Protein AF-D7LQN9-F1 (afdb_monomer_lite)

pLDDT: mean 73.49, std 15.69, range [38.41, 93.31]

Secondary structure (DSSP, 8-state):
--EEEEE-TTTHHHHHHHHHS---TT-EEEEE-TT-HHHHHHHHHHHHHHHS---SSS--EEEEE-SSGGG-HHHHHHHHHHHHHH--EEEEE-TTSS--TTSTTHHHHHHHT-EE-S----S--S-GGGGSTTSSS--

Structure (mmCIF, N/CA/C/O backbone):
data_AF-D7LQN9-F1
#
_entry.id   AF-D7LQN9-F1
#
loop_
_atom_site.group_PDB
_atom_site.id
_atom_site.type_symbol
_atom_site.label_atom_id
_atom_site.label_alt_id
_atom_site.label_comp_id
_atom_site.label_asym_id
_atom_site.label_entity_id
_atom_site.label_seq_id
_atom_site.pdbx_PDB_ins_code
_atom_site.Cartn_x
_atom_site.Cartn_y
_atom_site.Cartn_z
_atom_site.occupancy
_atom_site.B_iso_or_equiv
_atom_site.auth_seq_id
_atom_site.auth_comp_id
_atom_site.auth_asym_id
_atom_site.auth_atom_id
_atom_site.pdbx_PDB_model_num
ATOM 1 N N . MET A 1 1 ? 4.520 -14.312 0.412 1.00 74.88 1 MET A N 1
ATOM 2 C CA . MET A 1 1 ? 3.330 -13.447 0.507 1.00 74.88 1 MET A CA 1
ATOM 3 C C . MET A 1 1 ? 3.136 -13.020 1.950 1.00 74.88 1 MET A C 1
ATOM 5 O O . MET A 1 1 ? 3.093 -13.882 2.821 1.00 74.88 1 MET A O 1
ATOM 9 N N . SER A 1 2 ? 3.070 -11.717 2.187 1.00 83.31 2 SER A N 1
ATOM 10 C CA . SER A 1 2 ? 2.739 -11.112 3.478 1.00 83.31 2 SER A CA 1
ATOM 11 C C . SER A 1 2 ? 1.622 -10.108 3.221 1.00 83.31 2 SER A C 1
ATOM 13 O O . SER A 1 2 ? 1.626 -9.478 2.166 1.00 83.31 2 SER A O 1
ATOM 15 N N . ILE A 1 3 ? 0.665 -9.993 4.139 1.00 87.81 3 ILE A N 1
ATOM 16 C CA . ILE A 1 3 ? -0.442 -9.042 4.012 1.00 87.81 3 ILE A CA 1
ATOM 17 C C . ILE A 1 3 ? -0.402 -8.123 5.226 1.00 87.81 3 ILE A C 1
ATOM 19 O O . ILE A 1 3 ? -0.423 -8.603 6.361 1.00 87.81 3 ILE A O 1
ATOM 23 N N . TRP A 1 4 ? -0.349 -6.818 4.985 1.00 89.94 4 TRP A N 1
ATOM 24 C CA . TRP A 1 4 ? -0.356 -5.798 6.029 1.00 89.94 4 TRP A CA 1
ATOM 25 C C . TRP A 1 4 ? -1.659 -5.010 5.966 1.00 89.94 4 TRP A C 1
ATOM 27 O O . TRP A 1 4 ? -2.058 -4.549 4.900 1.00 89.94 4 TRP A O 1
ATOM 37 N N . ALA A 1 5 ? -2.319 -4.871 7.110 1.00 88.56 5 ALA A N 1
ATOM 38 C CA . ALA A 1 5 ? -3.517 -4.062 7.269 1.00 88.56 5 ALA A CA 1
ATOM 39 C C . ALA A 1 5 ? -3.244 -2.974 8.309 1.00 88.56 5 ALA A C 1
ATOM 41 O O . ALA A 1 5 ? -2.898 -3.281 9.449 1.00 88.56 5 ALA A O 1
ATOM 42 N N . TYR A 1 6 ? -3.390 -1.713 7.912 1.00 87.56 6 TYR A N 1
ATOM 43 C CA . TYR A 1 6 ? -3.121 -0.556 8.763 1.00 87.56 6 TYR A CA 1
ATOM 44 C C . TYR A 1 6 ? -4.414 -0.092 9.423 1.00 87.56 6 TYR A C 1
ATOM 46 O O . TYR A 1 6 ? -5.359 0.276 8.729 1.00 87.56 6 TYR A O 1
ATOM 54 N N . VAL A 1 7 ? -4.460 -0.128 10.754 1.00 81.19 7 VAL A N 1
ATOM 55 C CA . VAL A 1 7 ? -5.662 0.197 11.540 1.00 81.19 7 VAL A CA 1
ATOM 56 C C . VAL A 1 7 ? -5.444 1.446 12.387 1.00 81.19 7 VAL A C 1
ATOM 58 O O . VAL A 1 7 ? -4.365 1.622 12.950 1.00 81.19 7 VAL A O 1
ATOM 61 N N . ASP A 1 8 ? -6.450 2.315 12.492 1.00 75.50 8 ASP A N 1
ATOM 62 C CA . ASP A 1 8 ? -6.384 3.470 13.394 1.00 75.50 8 ASP A CA 1
ATOM 63 C C . ASP A 1 8 ? -6.422 2.989 14.852 1.00 75.50 8 ASP A C 1
ATOM 65 O O . ASP A 1 8 ? -7.368 2.328 15.279 1.00 75.50 8 ASP A O 1
ATOM 69 N N . GLU A 1 9 ? -5.396 3.337 15.630 1.00 67.62 9 GLU A N 1
ATOM 70 C CA . GLU A 1 9 ? -5.290 2.987 17.049 1.00 67.62 9 GLU A CA 1
ATOM 71 C C . GLU A 1 9 ? -6.436 3.553 17.906 1.00 67.62 9 GLU A C 1
ATOM 73 O O . GLU A 1 9 ? -6.705 3.041 18.993 1.00 67.62 9 GLU A O 1
ATOM 78 N N . LYS A 1 10 ? -7.150 4.577 17.429 1.00 67.19 10 LYS A N 1
ATOM 79 C CA . LYS A 1 10 ? -8.336 5.112 18.112 1.00 67.19 10 LYS A CA 1
ATOM 80 C C . LYS A 1 10 ? -9.552 4.188 17.960 1.00 67.19 10 LYS A C 1
ATOM 82 O O . LYS A 1 10 ? -10.298 3.993 18.924 1.00 67.19 10 LYS A O 1
ATOM 87 N N . ASP A 1 11 ? -9.687 3.534 16.807 1.00 60.56 11 ASP A N 1
ATOM 88 C CA . ASP A 1 11 ? -10.753 2.561 16.511 1.00 60.56 11 ASP A CA 1
ATOM 89 C C . ASP A 1 11 ? -10.437 1.149 17.037 1.00 60.56 11 ASP A C 1
ATOM 91 O O . ASP A 1 11 ? -11.326 0.322 17.270 1.00 60.56 11 ASP A O 1
ATOM 95 N N . VAL A 1 12 ? -9.159 0.894 17.329 1.00 55.84 12 VAL A N 1
ATOM 96 C CA . VAL A 1 12 ? -8.631 -0.313 17.988 1.00 55.84 12 VAL A CA 1
ATOM 97 C C . VAL A 1 12 ? -9.226 -0.513 19.393 1.00 55.84 12 VAL A C 1
ATOM 99 O O . VAL A 1 12 ? -9.177 -1.619 19.913 1.00 55.84 12 VAL A O 1
ATOM 102 N N . SER A 1 13 ? -9.901 0.463 20.003 1.00 56.00 13 SER A N 1
ATOM 103 C CA . SER A 1 13 ? -10.604 0.246 21.283 1.00 56.00 13 SER A CA 1
ATOM 104 C C . SER A 1 13 ? -11.724 -0.814 21.221 1.00 56.00 13 SER A C 1
ATOM 106 O O . SER A 1 13 ? -12.029 -1.426 22.243 1.00 56.00 13 SER A O 1
ATOM 108 N N . SER A 1 14 ? -12.292 -1.096 20.039 1.00 56.66 14 SER A N 1
ATOM 109 C CA . SER A 1 14 ? -13.368 -2.095 19.874 1.00 56.66 14 SER A CA 1
ATOM 110 C C . SER A 1 14 ? -12.903 -3.472 19.361 1.00 56.66 14 SER A C 1
ATOM 112 O O . SER A 1 14 ? -13.545 -4.477 19.661 1.00 56.66 14 SER A O 1
ATOM 114 N N . TRP A 1 15 ? -11.762 -3.552 18.661 1.00 56.88 15 TRP A N 1
ATOM 115 C CA . TRP A 1 15 ? -11.225 -4.798 18.063 1.00 56.88 15 TRP A CA 1
ATOM 116 C C . TRP A 1 15 ? -9.746 -5.076 18.386 1.00 56.88 15 TRP A C 1
ATOM 118 O O . TRP A 1 15 ? -9.187 -6.099 17.986 1.00 56.88 15 TRP A O 1
ATOM 128 N N . GLY A 1 16 ? -9.084 -4.170 19.096 1.00 58.69 16 GLY A N 1
ATOM 129 C CA . GLY A 1 16 ? -7.629 -4.056 19.163 1.00 58.69 16 GLY A CA 1
ATOM 130 C C . GLY A 1 16 ? -6.916 -5.205 19.830 1.00 58.69 16 GLY A C 1
ATOM 131 O O . GLY A 1 16 ? -5.891 -5.669 19.342 1.00 58.69 16 GLY A O 1
ATOM 132 N N . ASP A 1 17 ? -7.503 -5.742 20.891 1.00 61.88 17 ASP A N 1
ATOM 133 C CA . ASP A 1 17 ? -6.962 -6.928 21.543 1.00 61.88 17 ASP A CA 1
ATOM 134 C C . ASP A 1 17 ? -7.051 -8.170 20.649 1.00 61.88 17 ASP A C 1
ATOM 136 O O . ASP A 1 17 ? -6.191 -9.047 20.717 1.00 61.88 17 ASP A O 1
ATOM 140 N N . PHE A 1 18 ? -8.065 -8.250 19.787 1.00 62.72 18 PHE A N 1
ATOM 141 C CA . PHE A 1 18 ? -8.283 -9.391 18.903 1.00 62.72 18 PHE A CA 1
ATOM 142 C C . PHE A 1 18 ? -7.393 -9.339 17.654 1.00 62.72 18 PHE A C 1
ATOM 144 O O . PHE A 1 18 ? -6.835 -10.363 17.252 1.00 62.72 18 PHE A O 1
ATOM 151 N N . LEU A 1 19 ? -7.230 -8.153 17.062 1.00 63.09 19 LEU A N 1
ATOM 152 C CA . LEU A 1 19 ? -6.462 -7.956 15.831 1.00 63.09 19 LEU A CA 1
ATOM 153 C C . LEU A 1 19 ? -4.949 -7.885 16.081 1.00 63.09 19 LEU A C 1
ATOM 155 O O . LEU A 1 19 ? -4.185 -8.453 15.304 1.00 63.09 19 LEU A O 1
ATOM 159 N N . CYS A 1 20 ? -4.508 -7.270 17.185 1.00 59.81 20 CYS A N 1
ATOM 160 C CA . CYS A 1 20 ? -3.081 -7.099 17.475 1.00 59.81 20 CYS A CA 1
ATOM 161 C C . CYS A 1 20 ? -2.421 -8.349 18.088 1.00 59.81 20 CYS A C 1
ATOM 163 O O . CYS A 1 20 ? -1.207 -8.508 17.986 1.00 59.81 20 CYS A O 1
ATOM 165 N N . LYS A 1 21 ? -3.187 -9.255 18.722 1.00 58.47 21 LYS A N 1
ATOM 166 C CA . LYS A 1 21 ? -2.628 -10.427 19.438 1.00 58.47 21 LYS A CA 1
ATOM 167 C C . LYS A 1 21 ? -2.519 -11.700 18.593 1.00 58.47 21 LYS A C 1
ATOM 169 O O . LYS A 1 21 ? -1.863 -12.648 19.023 1.00 58.47 21 LYS A O 1
ATOM 174 N N . LYS A 1 22 ? -3.134 -11.761 17.406 1.00 58.12 22 LYS A N 1
ATOM 175 C CA . LYS A 1 22 ? -3.086 -12.945 16.534 1.00 58.12 22 LYS A CA 1
ATOM 176 C C . LYS A 1 22 ? -2.307 -12.667 15.255 1.00 58.12 22 LYS A C 1
ATOM 178 O O . LYS A 1 22 ? -2.804 -12.029 14.335 1.00 58.12 22 LYS A O 1
ATOM 183 N N . THR A 1 23 ? -1.127 -13.269 15.144 1.00 56.12 23 THR A N 1
ATOM 184 C CA . THR A 1 23 ? -0.577 -13.622 13.834 1.00 56.12 23 THR A CA 1
ATOM 185 C C . THR A 1 23 ? -1.426 -14.755 13.272 1.00 56.12 23 THR A C 1
ATOM 187 O O . THR A 1 23 ? -1.414 -15.890 13.750 1.00 56.12 23 THR A O 1
ATOM 190 N N . TRP A 1 24 ? -2.242 -14.435 12.275 1.00 64.81 24 TRP A N 1
ATOM 191 C CA . TRP A 1 24 ? -3.078 -15.429 11.621 1.00 64.81 24 TRP A CA 1
ATOM 192 C C . TRP A 1 24 ? -2.192 -16.374 10.806 1.00 64.81 24 TRP A C 1
ATOM 194 O O . TRP A 1 24 ? -1.233 -15.932 10.173 1.00 64.81 24 TRP A O 1
ATOM 204 N N . LYS A 1 25 ? -2.537 -17.671 10.743 1.00 71.69 25 LYS A N 1
ATOM 205 C CA . LYS A 1 25 ? -1.855 -18.646 9.860 1.00 71.69 25 LYS A CA 1
ATOM 206 C C . LYS A 1 25 ? -1.782 -18.171 8.397 1.00 71.69 25 LYS A C 1
ATOM 208 O O . LYS A 1 25 ? -0.909 -18.603 7.656 1.00 71.69 25 LYS A O 1
ATOM 213 N N . ALA A 1 26 ? -2.664 -17.248 8.015 1.00 69.00 26 ALA A N 1
ATOM 214 C CA . ALA A 1 26 ? -2.697 -16.572 6.725 1.00 69.00 26 ALA A CA 1
ATOM 215 C C . ALA A 1 26 ? -1.574 -15.532 6.493 1.00 69.00 26 ALA A C 1
ATOM 217 O O . ALA A 1 26 ? -1.544 -14.934 5.424 1.00 69.00 26 ALA A O 1
ATOM 218 N N . ARG A 1 27 ? -0.658 -15.298 7.452 1.00 81.06 27 ARG A N 1
ATOM 219 C CA . ARG A 1 27 ? 0.393 -14.254 7.375 1.00 81.06 27 ARG A CA 1
ATOM 220 C C . ARG A 1 27 ? -0.186 -12.843 7.160 1.00 81.06 27 ARG A C 1
ATOM 222 O O . ARG A 1 27 ? 0.384 -12.029 6.433 1.00 81.06 27 ARG A O 1
ATOM 229 N N . LEU A 1 28 ? -1.330 -12.593 7.801 1.00 82.88 28 LEU A N 1
ATOM 230 C CA . LEU A 1 28 ? -2.003 -11.300 7.877 1.00 82.88 28 LEU A CA 1
ATOM 231 C C . LEU A 1 28 ? -1.589 -10.595 9.170 1.00 82.88 28 LEU A C 1
ATOM 233 O O . LEU A 1 28 ? -1.788 -11.137 10.261 1.00 82.88 28 LEU A O 1
ATOM 237 N N . TYR A 1 29 ? -1.023 -9.403 9.027 1.00 84.31 29 TYR A N 1
ATOM 238 C CA . TYR A 1 29 ? -0.510 -8.587 10.118 1.00 84.31 29 TYR A CA 1
ATOM 239 C C . TYR A 1 29 ? -1.329 -7.302 10.216 1.00 84.31 29 TYR A C 1
ATOM 241 O O . TYR A 1 29 ? -1.344 -6.497 9.285 1.00 84.31 29 TYR A O 1
ATOM 249 N N . PHE A 1 30 ? -1.984 -7.104 11.356 1.00 83.25 30 PHE A N 1
ATOM 250 C CA . PHE A 1 30 ? -2.625 -5.836 11.686 1.00 83.25 30 PHE A CA 1
ATOM 251 C C . PHE A 1 30 ? -1.584 -4.930 12.332 1.00 83.25 30 PHE A C 1
ATOM 253 O O . PHE A 1 30 ? -1.067 -5.230 13.409 1.00 83.25 30 PHE A O 1
ATOM 260 N N . LEU A 1 31 ? -1.227 -3.859 11.633 1.00 83.50 31 LEU A N 1
ATOM 261 C CA . LEU A 1 31 ? -0.220 -2.902 12.054 1.00 83.50 31 LEU A CA 1
ATOM 262 C C . LEU A 1 31 ? -0.908 -1.621 12.533 1.00 83.50 31 LEU A C 1
ATOM 264 O O . LEU A 1 31 ? -1.845 -1.152 11.881 1.00 83.50 31 LEU A O 1
ATOM 268 N N . PRO A 1 32 ? -0.438 -1.014 13.632 1.00 81.44 32 PRO A N 1
ATOM 269 C CA . PRO A 1 32 ? -0.993 0.256 14.065 1.00 81.44 32 PRO A CA 1
ATOM 270 C C . PRO A 1 32 ? -0.678 1.359 13.051 1.00 81.44 32 PRO A C 1
ATOM 272 O O . PRO A 1 32 ? 0.475 1.604 12.723 1.00 81.44 32 PRO A O 1
ATOM 275 N N . GLY A 1 33 ? -1.679 2.063 12.545 1.00 76.56 33 GLY A N 1
ATOM 276 C CA . GLY A 1 33 ? -1.489 3.156 11.591 1.00 76.56 33 GLY A CA 1
ATOM 277 C C . GLY A 1 33 ? -0.764 4.372 12.175 1.00 76.56 33 GLY A C 1
ATOM 278 O O . GLY A 1 33 ? -0.177 5.157 11.430 1.00 76.56 33 GLY A O 1
ATOM 279 N N . GLY A 1 34 ? -0.784 4.518 13.504 1.00 77.44 34 GLY A N 1
ATOM 280 C CA . GLY A 1 34 ? -0.401 5.754 14.182 1.00 77.44 34 GLY A CA 1
ATOM 281 C C . GLY A 1 34 ? -1.303 6.915 13.754 1.00 77.44 34 GLY A C 1
ATOM 282 O O . GLY A 1 34 ? -2.438 6.712 13.333 1.00 77.44 34 GLY A O 1
ATOM 283 N N . GLU A 1 35 ? -0.789 8.144 13.805 1.00 77.81 35 GLU A N 1
ATOM 284 C CA . GLU A 1 35 ? -1.557 9.334 13.403 1.00 77.81 35 GLU A CA 1
ATOM 285 C C . GLU A 1 35 ? -1.873 9.394 11.900 1.00 77.81 35 GLU A C 1
ATOM 287 O O . GLU A 1 35 ? -2.777 10.123 11.491 1.00 77.81 35 GLU A O 1
ATOM 292 N N . LYS A 1 36 ? -1.083 8.696 11.070 1.00 82.06 36 LYS A N 1
ATOM 293 C CA . LYS A 1 36 ? -1.126 8.769 9.600 1.00 82.06 36 LYS A CA 1
ATOM 294 C C . LYS A 1 36 ? -0.897 7.378 8.985 1.00 82.06 36 LYS A C 1
ATOM 296 O O . LYS A 1 36 ? 0.234 7.071 8.589 1.00 82.06 36 LYS A O 1
ATOM 301 N N . PRO A 1 37 ? -1.938 6.521 8.935 1.00 80.94 37 PRO A N 1
ATOM 302 C CA . PRO A 1 37 ? -1.833 5.143 8.440 1.00 80.94 37 PRO A CA 1
ATOM 303 C C . PRO A 1 37 ? -1.327 5.054 6.995 1.00 80.94 37 PRO A C 1
ATOM 305 O O . PRO A 1 37 ? -0.545 4.167 6.661 1.00 80.94 37 PRO A O 1
ATOM 308 N N . ASP A 1 38 ? -1.725 6.007 6.158 1.00 82.00 38 ASP A N 1
ATOM 309 C CA . ASP A 1 38 ? -1.261 6.204 4.786 1.00 82.00 38 ASP A CA 1
ATOM 310 C C . ASP A 1 38 ? 0.264 6.371 4.710 1.00 82.00 38 ASP A C 1
ATOM 312 O O . ASP A 1 38 ? 0.928 5.693 3.926 1.00 82.00 38 ASP A O 1
ATOM 316 N N . LYS A 1 39 ? 0.847 7.201 5.582 1.00 85.19 39 LYS A N 1
ATOM 317 C CA . LYS A 1 39 ? 2.299 7.421 5.618 1.00 85.19 39 LYS A CA 1
ATOM 318 C C . LYS A 1 39 ? 3.065 6.208 6.115 1.00 85.19 39 LYS A C 1
ATOM 320 O O . LYS A 1 39 ? 4.175 5.951 5.651 1.00 85.19 39 LYS A O 1
ATOM 325 N N . ARG A 1 40 ? 2.497 5.466 7.067 1.00 88.56 40 ARG A N 1
ATOM 326 C CA . ARG A 1 40 ? 3.111 4.222 7.531 1.00 88.56 40 ARG A CA 1
ATOM 327 C C . ARG A 1 40 ? 3.139 3.183 6.411 1.00 88.56 40 ARG A C 1
ATOM 329 O O . ARG A 1 40 ? 4.200 2.632 6.141 1.00 88.56 40 ARG A O 1
ATOM 336 N N . MET A 1 41 ? 2.014 2.992 5.722 1.00 91.75 41 MET A N 1
ATOM 337 C CA . MET A 1 41 ? 1.920 2.111 4.557 1.00 91.75 41 MET A CA 1
ATOM 338 C C . MET A 1 41 ? 2.925 2.495 3.467 1.00 91.75 41 MET A C 1
ATOM 340 O O . MET A 1 41 ? 3.630 1.633 2.954 1.00 91.75 41 MET A O 1
ATOM 344 N N . PHE A 1 42 ? 3.034 3.788 3.153 1.00 91.44 42 PHE A N 1
ATOM 345 C CA . PHE A 1 42 ? 4.019 4.300 2.201 1.00 91.44 42 PHE A CA 1
ATOM 346 C C . PHE A 1 42 ? 5.454 3.896 2.579 1.00 91.44 42 PHE A C 1
ATOM 348 O O . PHE A 1 42 ? 6.190 3.358 1.754 1.00 91.44 42 PHE A O 1
ATOM 355 N N . ASN A 1 43 ? 5.844 4.113 3.838 1.00 91.81 43 ASN A N 1
ATOM 356 C CA . ASN A 1 43 ? 7.187 3.781 4.316 1.00 91.81 43 ASN A CA 1
ATOM 357 C C . ASN A 1 43 ? 7.464 2.273 4.282 1.00 91.81 43 ASN A C 1
ATOM 359 O O . ASN A 1 43 ? 8.547 1.864 3.868 1.00 91.81 43 ASN A O 1
ATOM 363 N N . ASP A 1 44 ? 6.496 1.453 4.687 1.00 92.56 44 ASP A N 1
ATOM 364 C CA . ASP A 1 44 ? 6.643 -0.003 4.682 1.00 92.56 44 ASP A CA 1
ATOM 365 C C . ASP A 1 44 ? 6.790 -0.550 3.251 1.00 92.56 44 ASP A C 1
ATOM 367 O O . ASP A 1 44 ? 7.592 -1.456 3.029 1.00 92.56 44 ASP A O 1
ATOM 371 N N . ILE A 1 45 ? 6.096 0.035 2.264 1.00 93.31 45 ILE A N 1
ATOM 372 C CA . ILE A 1 45 ? 6.267 -0.310 0.841 1.00 93.31 45 ILE A CA 1
ATOM 373 C C . ILE A 1 45 ? 7.680 0.040 0.354 1.00 93.31 45 ILE A C 1
ATOM 375 O O . ILE A 1 45 ? 8.291 -0.768 -0.341 1.00 93.31 45 ILE A O 1
ATOM 379 N N . LEU A 1 46 ? 8.241 1.189 0.747 1.00 91.25 46 LEU A N 1
ATOM 380 C CA . LEU A 1 46 ? 9.620 1.556 0.388 1.00 91.25 46 LEU A CA 1
ATOM 381 C C . LEU A 1 46 ? 10.670 0.633 1.020 1.00 91.25 46 LEU A C 1
ATOM 383 O O . LEU A 1 46 ? 11.723 0.390 0.430 1.00 91.25 46 LEU A O 1
ATOM 387 N N . ILE A 1 47 ? 10.416 0.140 2.232 1.00 92.00 47 ILE A N 1
ATOM 388 C CA . ILE A 1 47 ? 11.285 -0.857 2.870 1.00 92.00 47 ILE A CA 1
ATOM 389 C C . ILE A 1 47 ? 11.161 -2.185 2.123 1.00 92.00 47 ILE A C 1
ATOM 391 O O . ILE A 1 47 ? 12.174 -2.750 1.717 1.00 92.00 47 ILE A O 1
ATOM 395 N N . TRP A 1 48 ? 9.928 -2.634 1.870 1.00 91.62 48 TRP A N 1
ATOM 396 C CA . TRP A 1 48 ? 9.656 -3.837 1.086 1.00 91.62 48 TRP A CA 1
ATOM 397 C C . TRP A 1 48 ? 10.346 -3.797 -0.276 1.00 91.62 48 TRP A C 1
ATOM 399 O O . TRP A 1 48 ? 10.914 -4.798 -0.697 1.00 91.62 48 TRP A O 1
ATOM 409 N N . GLU A 1 49 ? 10.331 -2.646 -0.942 1.00 89.44 49 GLU A N 1
ATOM 410 C CA . GLU A 1 49 ? 10.967 -2.443 -2.237 1.00 89.44 49 GLU A CA 1
ATOM 411 C C . GLU A 1 49 ? 12.478 -2.702 -2.171 1.00 89.44 49 GLU A C 1
ATOM 413 O O . GLU A 1 49 ? 13.023 -3.404 -3.016 1.00 89.44 49 GLU A O 1
ATOM 418 N N . LYS A 1 50 ? 13.159 -2.192 -1.140 1.00 86.88 50 LYS A N 1
ATOM 419 C CA . LYS A 1 50 ? 14.604 -2.399 -0.959 1.00 86.88 50 LYS A CA 1
ATOM 420 C C . LYS A 1 50 ? 14.971 -3.848 -0.657 1.00 86.88 50 LYS A C 1
ATOM 422 O O . LYS A 1 50 ? 16.046 -4.289 -1.055 1.00 86.88 50 LYS A O 1
ATOM 427 N N . ASP A 1 51 ? 14.095 -4.556 0.047 1.00 87.56 51 ASP A N 1
ATOM 428 C CA . ASP A 1 51 ? 14.319 -5.939 0.467 1.00 87.56 51 ASP A CA 1
ATOM 429 C C . ASP A 1 51 ? 13.852 -6.965 -0.581 1.00 87.56 51 ASP A C 1
ATOM 431 O O . ASP A 1 51 ? 14.144 -8.157 -0.455 1.00 87.56 51 ASP A O 1
ATOM 435 N N . SER A 1 52 ? 13.116 -6.528 -1.609 1.00 86.00 52 SER A N 1
ATOM 436 C CA . SER A 1 52 ? 12.529 -7.413 -2.614 1.00 86.00 52 SER A CA 1
ATOM 437 C C . SER A 1 52 ? 13.384 -7.488 -3.878 1.00 86.00 52 SER A C 1
ATOM 439 O O . SER A 1 52 ? 13.766 -6.450 -4.425 1.00 86.00 52 SER A O 1
ATOM 441 N N . PRO A 1 53 ? 13.637 -8.700 -4.403 1.00 77.25 53 PRO A N 1
ATOM 442 C CA . PRO A 1 53 ? 14.396 -8.865 -5.633 1.00 77.25 53 PRO A CA 1
ATOM 443 C C . PRO A 1 53 ? 13.674 -8.199 -6.810 1.00 77.25 53 PRO A C 1
ATOM 445 O O . PRO A 1 53 ? 12.456 -8.306 -6.961 1.00 77.25 53 PRO A O 1
ATOM 448 N N . VAL A 1 54 ? 14.462 -7.536 -7.656 1.00 71.69 54 VAL A N 1
ATOM 449 C CA . VAL A 1 54 ? 14.040 -6.959 -8.949 1.00 71.69 54 VAL A CA 1
ATOM 450 C C . VAL A 1 54 ? 14.175 -8.002 -10.078 1.00 71.69 54 VAL A C 1
ATOM 452 O O . VAL A 1 54 ? 13.959 -7.718 -11.255 1.00 71.69 54 VAL A O 1
ATOM 455 N N . ASP A 1 55 ? 14.573 -9.225 -9.728 1.00 67.69 55 ASP A N 1
ATOM 456 C CA . ASP A 1 55 ? 15.085 -10.212 -10.669 1.00 67.69 55 ASP A CA 1
ATOM 457 C C . ASP A 1 55 ? 14.009 -10.739 -11.633 1.00 67.69 55 ASP A C 1
ATOM 459 O O . ASP A 1 55 ? 12.922 -11.170 -11.250 1.00 67.69 55 ASP A O 1
ATOM 463 N N . PHE A 1 56 ? 14.360 -10.758 -12.918 1.00 56.81 56 PHE A N 1
ATOM 464 C CA . PHE A 1 56 ? 13.643 -11.490 -13.962 1.00 56.81 56 PHE A CA 1
ATOM 465 C C . PHE A 1 56 ? 13.966 -12.994 -13.825 1.00 5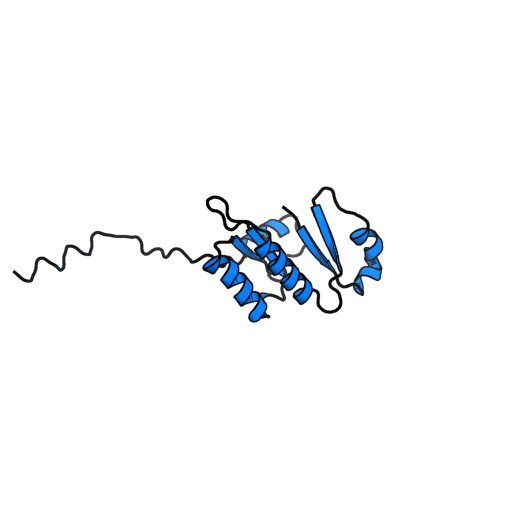6.81 56 PHE A C 1
ATOM 467 O O . PHE A 1 56 ? 15.134 -13.325 -13.611 1.00 56.81 56 PHE A O 1
ATOM 474 N N . PRO A 1 57 ? 13.008 -13.933 -13.973 1.00 66.44 57 PRO A N 1
ATOM 475 C CA . PRO A 1 57 ? 11.728 -13.795 -14.674 1.00 66.44 57 PRO A CA 1
ATOM 476 C C . PRO A 1 57 ? 10.491 -13.528 -13.807 1.00 66.44 57 PRO A C 1
ATOM 478 O O . PRO A 1 57 ? 9.422 -13.310 -14.372 1.00 66.44 57 PRO A O 1
ATOM 481 N N . GLU A 1 58 ? 10.602 -13.542 -12.478 1.00 73.62 58 GLU A N 1
ATOM 482 C CA . GLU A 1 58 ? 9.454 -13.436 -11.566 1.00 73.62 58 GLU A CA 1
ATOM 483 C C . GLU A 1 58 ? 9.561 -12.181 -10.688 1.00 73.62 58 GLU A C 1
ATOM 485 O O . GLU A 1 58 ? 9.970 -12.265 -9.527 1.00 73.62 58 GLU A O 1
ATOM 490 N N . PRO A 1 59 ? 9.199 -11.002 -11.224 1.00 79.75 59 PRO A N 1
ATOM 491 C CA . PRO A 1 59 ? 9.239 -9.774 -10.449 1.00 79.75 59 PRO A CA 1
ATOM 492 C C . PRO A 1 59 ? 8.267 -9.831 -9.267 1.00 79.75 59 PRO A C 1
ATOM 494 O O . PRO A 1 59 ? 7.143 -10.341 -9.356 1.00 79.75 59 PRO A O 1
ATOM 497 N N . ALA A 1 60 ? 8.687 -9.253 -8.144 1.00 87.88 60 ALA A N 1
ATOM 498 C CA . ALA A 1 60 ? 7.848 -9.167 -6.961 1.00 87.88 60 ALA A CA 1
ATOM 499 C C . ALA A 1 60 ? 6.612 -8.277 -7.217 1.00 87.88 60 ALA A C 1
ATOM 501 O O . ALA A 1 60 ? 6.646 -7.323 -7.998 1.00 87.88 60 ALA A O 1
ATOM 502 N N . SER A 1 61 ? 5.499 -8.603 -6.557 1.00 89.38 61 SER A N 1
ATOM 503 C CA . SER A 1 61 ? 4.218 -7.911 -6.741 1.00 89.38 61 SER A CA 1
ATOM 504 C C . SER A 1 61 ? 3.775 -7.184 -5.472 1.00 89.38 61 SER A C 1
ATOM 506 O O . SER A 1 61 ? 3.857 -7.748 -4.378 1.00 89.38 61 SER A O 1
ATOM 508 N N . VAL A 1 62 ? 3.229 -5.978 -5.635 1.00 91.75 62 VAL A N 1
ATOM 509 C CA . VAL A 1 62 ? 2.565 -5.194 -4.586 1.00 91.75 62 VAL A CA 1
ATOM 510 C C . VAL A 1 62 ? 1.117 -4.957 -4.982 1.00 91.75 62 VAL A C 1
ATOM 512 O O . VAL A 1 62 ? 0.833 -4.424 -6.053 1.00 91.75 62 VAL A O 1
ATOM 515 N N . VAL A 1 63 ? 0.200 -5.306 -4.083 1.00 91.94 63 VAL A N 1
ATOM 516 C CA . VAL A 1 63 ? -1.215 -4.944 -4.187 1.00 91.94 63 VAL A CA 1
ATOM 517 C C . VAL A 1 63 ? -1.539 -3.985 -3.052 1.00 91.94 63 VAL A C 1
ATOM 519 O O . VAL A 1 63 ? -1.417 -4.340 -1.881 1.00 91.94 63 VAL A O 1
ATOM 522 N N . VAL A 1 64 ? -1.953 -2.772 -3.402 1.00 92.19 64 VAL A N 1
ATOM 523 C CA . VAL A 1 64 ? -2.381 -1.735 -2.464 1.00 92.19 64 VAL A CA 1
ATOM 524 C C . VAL A 1 64 ? -3.895 -1.617 -2.535 1.00 92.19 64 VAL A C 1
ATOM 526 O O . VAL A 1 64 ? -4.449 -1.383 -3.605 1.00 92.19 64 VAL A O 1
ATOM 529 N N . VAL A 1 65 ? -4.567 -1.754 -1.394 1.00 89.31 65 VAL A N 1
ATOM 530 C CA . VAL A 1 65 ? -6.019 -1.568 -1.277 1.00 89.31 65 VAL A CA 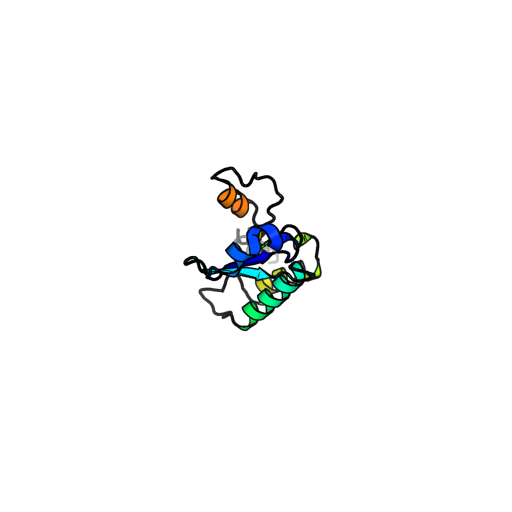1
ATOM 531 C C . VAL A 1 65 ? -6.270 -0.314 -0.446 1.00 89.31 65 VAL A C 1
ATOM 533 O O . VAL A 1 65 ? -6.086 -0.330 0.769 1.00 89.31 65 VAL A O 1
ATOM 536 N N . SER A 1 66 ? -6.628 0.796 -1.092 1.00 87.62 66 SER A N 1
ATOM 537 C CA . SER A 1 66 ? -6.868 2.076 -0.416 1.00 87.62 66 SER A CA 1
ATOM 538 C C . SER A 1 66 ? -7.623 3.059 -1.311 1.00 87.62 66 SER A C 1
ATOM 540 O O . SER A 1 66 ? -7.333 3.189 -2.498 1.00 87.62 66 SER A O 1
ATOM 542 N N . ASP A 1 67 ? -8.548 3.811 -0.717 1.00 85.81 67 ASP A N 1
ATOM 543 C CA . ASP A 1 67 ? -9.267 4.918 -1.359 1.00 85.81 67 ASP A CA 1
ATOM 544 C C . ASP A 1 67 ? -8.492 6.249 -1.296 1.00 85.81 67 ASP A C 1
ATOM 546 O O . ASP A 1 67 ? -8.830 7.206 -1.991 1.00 85.81 67 ASP A O 1
ATOM 550 N N . LYS A 1 68 ? -7.440 6.333 -0.469 1.00 84.25 68 LYS A N 1
ATOM 551 C CA . LYS A 1 68 ? -6.673 7.572 -0.249 1.00 84.25 68 LYS A CA 1
ATOM 552 C C . LYS A 1 68 ? -5.507 7.746 -1.209 1.00 84.25 68 LYS A C 1
ATOM 554 O O . LYS A 1 68 ? -5.183 8.873 -1.565 1.00 84.25 68 LYS A O 1
ATOM 559 N N . VAL A 1 69 ? -4.912 6.646 -1.666 1.00 85.94 69 VAL A N 1
ATOM 560 C CA . VAL A 1 69 ? -3.681 6.666 -2.476 1.00 85.94 69 VAL A CA 1
ATOM 561 C C . VAL A 1 69 ? -3.869 7.404 -3.802 1.00 85.94 69 VAL A C 1
ATOM 563 O O . VAL A 1 69 ? -2.985 8.140 -4.217 1.00 85.94 69 VAL A O 1
ATOM 566 N N . ARG A 1 70 ? -5.036 7.285 -4.452 1.00 82.81 70 ARG A N 1
ATOM 567 C CA . ARG A 1 70 ? -5.326 8.028 -5.697 1.00 82.81 70 ARG A CA 1
ATOM 568 C C . ARG A 1 70 ? -5.367 9.546 -5.509 1.00 82.81 70 ARG A C 1
ATOM 570 O O . ARG A 1 70 ? -5.170 10.275 -6.475 1.00 82.81 70 ARG A O 1
ATOM 577 N N . CYS A 1 71 ? -5.662 10.008 -4.299 1.00 82.88 71 CYS A N 1
ATOM 578 C CA . CYS A 1 71 ? -5.758 11.426 -3.968 1.00 82.88 71 CYS A CA 1
ATOM 579 C C . CYS A 1 71 ? -4.430 12.002 -3.457 1.00 82.88 71 CYS A C 1
ATOM 581 O O . CYS A 1 71 ? -4.357 13.208 -3.231 1.00 82.88 71 CYS A O 1
ATOM 583 N N . ASP A 1 72 ? -3.402 11.166 -3.275 1.00 89.00 72 ASP A N 1
ATOM 584 C CA . ASP A 1 72 ? -2.049 11.574 -2.903 1.00 89.00 72 ASP A CA 1
ATOM 585 C C . ASP A 1 72 ? -1.113 11.422 -4.116 1.00 89.00 72 ASP A C 1
ATOM 587 O O . ASP A 1 72 ? -0.681 10.306 -4.424 1.00 89.00 72 ASP A O 1
ATOM 591 N N . PRO A 1 73 ? -0.776 12.527 -4.812 1.00 89.25 73 PRO A N 1
ATOM 592 C CA . PRO A 1 73 ? 0.097 12.486 -5.981 1.00 89.25 73 PRO A CA 1
ATOM 593 C C . PRO A 1 73 ? 1.465 11.868 -5.686 1.00 89.25 73 PRO A C 1
ATOM 595 O O . PRO A 1 73 ? 1.984 11.123 -6.508 1.00 89.25 73 PRO A O 1
ATOM 598 N N . TYR A 1 74 ? 2.034 12.117 -4.501 1.00 90.31 74 TYR A N 1
ATOM 599 C CA . TYR A 1 74 ? 3.356 11.598 -4.148 1.00 90.31 74 TYR A CA 1
ATOM 600 C C . TYR A 1 74 ? 3.332 10.084 -3.960 1.00 90.31 74 TYR A C 1
ATOM 602 O O . TYR A 1 74 ? 4.245 9.386 -4.404 1.00 90.31 74 TYR A O 1
ATOM 610 N N . PHE A 1 75 ? 2.284 9.567 -3.319 1.00 92.56 75 PHE A N 1
ATOM 611 C CA . PHE A 1 75 ? 2.098 8.127 -3.177 1.00 92.56 75 PHE A CA 1
ATOM 612 C C . PHE A 1 75 ? 1.863 7.490 -4.552 1.00 92.56 75 PHE A C 1
ATOM 614 O O . PHE A 1 75 ? 2.532 6.524 -4.921 1.00 92.56 75 PHE A O 1
ATOM 621 N N . PHE A 1 76 ? 0.949 8.052 -5.339 1.00 91.25 76 PHE A N 1
ATOM 622 C CA . PHE A 1 76 ? 0.612 7.524 -6.655 1.00 91.25 76 PHE A CA 1
ATOM 623 C C . PHE A 1 76 ? 1.826 7.476 -7.597 1.00 91.25 76 PHE A C 1
ATOM 625 O O . PHE A 1 76 ? 2.083 6.440 -8.215 1.00 91.25 76 PHE A O 1
ATOM 632 N N . ASP A 1 77 ? 2.613 8.553 -7.654 1.00 91.75 77 ASP A N 1
ATOM 633 C CA . ASP A 1 77 ? 3.817 8.633 -8.486 1.00 91.75 77 ASP A CA 1
ATOM 634 C C . ASP A 1 77 ? 4.889 7.635 -8.035 1.00 91.75 77 ASP A C 1
ATOM 636 O O . ASP A 1 77 ? 5.538 7.000 -8.870 1.00 91.75 77 ASP A O 1
ATOM 640 N N . MET A 1 78 ? 5.046 7.436 -6.721 1.00 93.00 78 MET A N 1
ATOM 641 C CA . MET A 1 78 ? 5.948 6.422 -6.172 1.00 93.00 78 MET A CA 1
ATOM 642 C C . MET A 1 78 ? 5.563 5.020 -6.662 1.00 93.00 78 MET A C 1
ATOM 644 O O . MET A 1 78 ? 6.417 4.325 -7.216 1.00 93.00 78 MET A O 1
ATOM 648 N N . LEU A 1 79 ? 4.283 4.641 -6.575 1.00 92.88 79 LEU A N 1
ATOM 649 C CA . LEU A 1 79 ? 3.798 3.346 -7.071 1.00 92.88 79 LEU A CA 1
ATOM 650 C C . LEU A 1 79 ? 3.999 3.197 -8.585 1.00 92.88 79 LEU A C 1
ATOM 652 O O . LEU A 1 79 ? 4.418 2.138 -9.056 1.00 92.88 79 LEU A O 1
ATOM 656 N N . SER A 1 80 ? 3.771 4.269 -9.347 1.00 90.50 80 SER A N 1
ATOM 657 C CA . SER A 1 80 ? 4.038 4.285 -10.787 1.00 90.50 80 SER A CA 1
ATOM 658 C C . SER A 1 80 ? 5.523 4.082 -11.097 1.00 90.50 80 SER A C 1
ATOM 660 O O . SER A 1 80 ? 5.862 3.381 -12.051 1.00 90.50 80 SER A O 1
ATOM 662 N N . SER A 1 81 ? 6.417 4.674 -10.300 1.00 89.75 81 SER A N 1
ATOM 663 C CA . SER A 1 81 ? 7.867 4.536 -10.467 1.00 89.75 81 SER A CA 1
ATOM 664 C C . SER A 1 81 ? 8.368 3.124 -10.152 1.00 89.75 81 SER A C 1
ATOM 666 O O . SER A 1 81 ? 9.286 2.645 -10.817 1.00 89.75 81 SER A O 1
ATOM 668 N N . MET A 1 82 ? 7.733 2.433 -9.202 1.00 89.81 82 MET A N 1
ATOM 669 C CA . MET A 1 82 ? 8.043 1.041 -8.875 1.00 89.81 82 MET A CA 1
ATOM 670 C C . MET A 1 82 ? 7.731 0.108 -10.054 1.00 89.81 82 MET A C 1
ATOM 672 O O . MET A 1 82 ? 8.580 -0.699 -10.434 1.00 89.81 82 MET A O 1
ATOM 676 N N . ASP A 1 83 ? 6.552 0.248 -10.668 1.00 88.56 83 ASP A N 1
ATOM 677 C CA . ASP A 1 83 ? 6.155 -0.581 -11.818 1.00 88.56 83 ASP A CA 1
ATOM 678 C C . ASP A 1 83 ? 7.001 -0.251 -13.055 1.00 88.56 83 ASP A C 1
ATOM 680 O O . ASP A 1 83 ? 7.699 -1.098 -13.617 1.00 88.56 83 ASP A O 1
ATOM 684 N N . MET A 1 84 ? 7.030 1.029 -13.435 1.00 83.69 84 MET A N 1
ATOM 685 C CA . MET A 1 84 ? 7.659 1.459 -14.683 1.00 83.69 84 MET A CA 1
ATOM 686 C C . MET A 1 84 ? 9.188 1.485 -14.624 1.00 83.69 84 MET A C 1
ATOM 688 O O . MET A 1 84 ? 9.839 1.252 -15.642 1.00 83.69 84 MET A O 1
ATOM 692 N N . GLY A 1 85 ? 9.762 1.828 -13.470 1.00 80.50 85 GLY A N 1
ATOM 693 C CA . GLY A 1 85 ? 11.198 2.057 -13.310 1.00 80.50 85 GLY A CA 1
ATOM 694 C C . GLY A 1 85 ? 11.963 0.857 -12.763 1.00 80.50 85 GLY A C 1
ATOM 695 O O . GLY A 1 85 ? 13.138 0.700 -13.088 1.00 80.50 85 GLY A O 1
ATOM 696 N N . ARG A 1 86 ? 11.321 0.017 -11.942 1.00 80.12 86 ARG A N 1
ATOM 697 C CA . ARG A 1 86 ? 11.957 -1.148 -11.302 1.00 80.12 86 ARG A CA 1
ATOM 698 C C . ARG A 1 86 ? 11.293 -2.479 -11.640 1.00 80.12 86 ARG A C 1
ATOM 700 O O . ARG A 1 86 ? 11.673 -3.491 -11.074 1.00 80.12 86 ARG A O 1
ATOM 707 N N . HIS A 1 87 ? 10.355 -2.498 -12.587 1.00 82.25 87 HIS A N 1
ATOM 708 C CA . HIS A 1 87 ? 9.732 -3.717 -13.112 1.00 82.25 87 HIS A CA 1
ATOM 709 C C . HIS A 1 87 ? 8.965 -4.557 -12.079 1.00 82.25 87 HIS A C 1
ATOM 711 O O . HIS A 1 87 ? 8.726 -5.739 -12.318 1.00 82.25 87 HIS A O 1
ATOM 717 N N . TYR A 1 88 ? 8.537 -3.966 -10.960 1.00 88.25 88 TYR A N 1
ATOM 718 C CA . TYR A 1 88 ? 7.606 -4.628 -10.047 1.00 88.25 88 TYR A CA 1
ATOM 719 C C . TYR A 1 88 ? 6.206 -4.702 -10.660 1.00 88.25 88 TYR A C 1
ATOM 721 O O . TYR A 1 88 ? 5.815 -3.858 -11.460 1.00 88.25 88 TYR A O 1
ATOM 729 N N . HIS A 1 89 ? 5.395 -5.669 -10.240 1.00 88.31 89 HIS A N 1
ATOM 730 C CA . HIS A 1 89 ? 3.968 -5.640 -10.562 1.00 88.31 89 HIS A CA 1
ATOM 731 C C . HIS A 1 89 ? 3.218 -4.861 -9.493 1.00 88.31 89 HIS A C 1
ATOM 733 O O . HIS A 1 89 ? 3.081 -5.336 -8.366 1.00 88.31 89 HIS A O 1
ATOM 739 N N . VAL A 1 90 ? 2.736 -3.667 -9.839 1.00 90.62 90 VAL A N 1
ATOM 740 C CA . VAL A 1 90 ? 2.043 -2.802 -8.884 1.00 90.62 90 VAL A CA 1
ATOM 741 C C . VAL A 1 90 ? 0.580 -2.661 -9.255 1.00 90.62 90 VAL A C 1
ATOM 743 O O . VAL A 1 90 ? 0.208 -2.329 -10.382 1.00 90.62 90 VAL A O 1
ATOM 746 N N . TYR A 1 91 ? -0.254 -2.893 -8.253 1.00 90.38 91 TYR A N 1
ATOM 747 C CA . TYR A 1 91 ? -1.691 -2.903 -8.382 1.00 90.38 91 TYR A CA 1
ATOM 748 C C . TYR A 1 91 ? -2.332 -2.018 -7.322 1.00 90.38 91 TYR A C 1
ATOM 750 O O . TYR A 1 91 ? -2.040 -2.156 -6.136 1.00 90.38 91 TYR A O 1
ATOM 758 N N . LEU A 1 92 ? -3.233 -1.134 -7.744 1.00 90.38 92 LEU A N 1
ATOM 759 C CA . LEU A 1 92 ? -3.997 -0.270 -6.852 1.00 90.38 92 LEU A CA 1
ATOM 760 C C . LEU A 1 92 ? -5.493 -0.564 -6.970 1.00 90.38 92 LEU A C 1
ATOM 762 O O . LEU A 1 92 ? -6.104 -0.377 -8.026 1.00 90.38 92 LEU 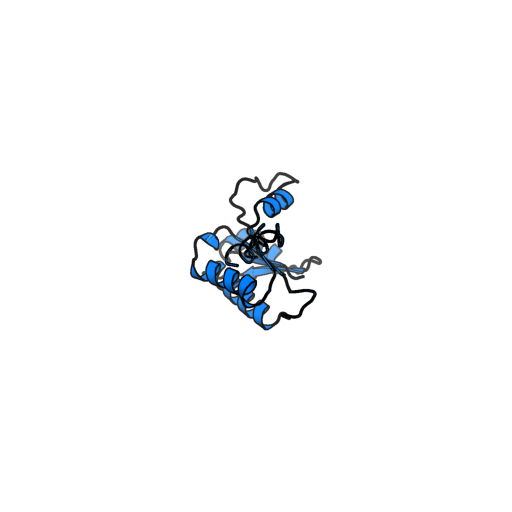A O 1
ATOM 766 N N . VAL A 1 93 ? -6.075 -0.983 -5.854 1.00 87.69 93 VAL A N 1
ATOM 767 C CA . VAL A 1 93 ? -7.493 -1.286 -5.680 1.00 87.69 93 VAL A CA 1
ATOM 768 C C . VAL A 1 93 ? -8.118 -0.204 -4.811 1.00 87.69 93 VAL A C 1
ATOM 770 O O . VAL A 1 93 ? -7.610 0.133 -3.743 1.00 87.69 93 VAL A O 1
ATOM 773 N N . ASP A 1 94 ? -9.243 0.327 -5.269 1.00 84.50 94 ASP A N 1
ATOM 774 C CA . ASP A 1 94 ? -10.005 1.350 -4.564 1.00 84.50 94 ASP A CA 1
ATOM 775 C C . ASP A 1 94 ? -11.314 0.735 -4.063 1.00 84.50 94 ASP A C 1
ATO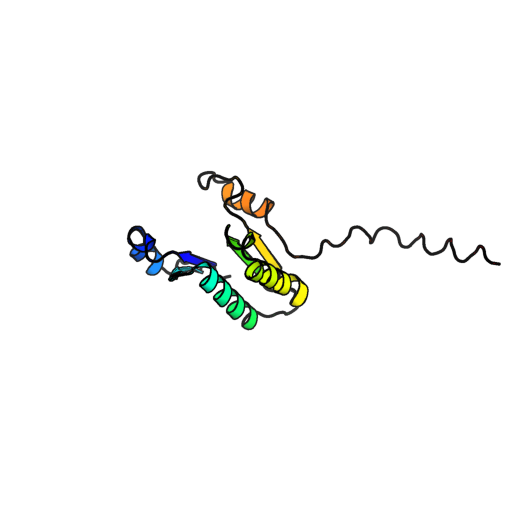M 777 O O . ASP A 1 94 ? -12.217 0.494 -4.868 1.00 84.50 94 ASP A O 1
ATOM 781 N N . PRO A 1 95 ? -11.430 0.460 -2.753 1.00 75.06 95 PRO A N 1
ATOM 782 C CA . PRO A 1 95 ? -12.562 -0.276 -2.204 1.00 75.06 95 PRO A CA 1
ATOM 783 C C . PRO A 1 95 ? -13.869 0.527 -2.221 1.00 75.06 95 PRO A C 1
ATOM 785 O O . PRO A 1 95 ? -14.937 -0.040 -2.011 1.00 75.06 95 PRO A O 1
ATOM 788 N N . THR A 1 96 ? -13.819 1.842 -2.467 1.00 69.94 96 THR A N 1
ATOM 789 C CA . THR A 1 96 ? -15.022 2.693 -2.492 1.00 69.94 96 THR A CA 1
ATOM 790 C C . THR A 1 96 ? -15.785 2.605 -3.809 1.00 69.94 96 THR A C 1
ATOM 792 O O . THR A 1 96 ? -16.939 3.038 -3.905 1.00 69.94 96 THR A O 1
ATOM 795 N N . LYS A 1 97 ? -15.180 1.998 -4.835 1.00 64.00 97 LYS A N 1
ATOM 796 C CA . LYS A 1 97 ? -15.820 1.774 -6.125 1.00 64.00 97 LYS A CA 1
ATOM 797 C C . LYS A 1 97 ? -16.724 0.539 -6.054 1.00 64.00 97 LYS A C 1
ATOM 799 O O . LYS A 1 97 ? -16.372 -0.565 -6.428 1.00 64.00 97 LYS A O 1
ATOM 804 N N . ARG A 1 98 ? -17.946 0.791 -5.576 1.00 59.75 98 ARG A N 1
ATOM 805 C CA . ARG A 1 98 ? -19.195 0.106 -5.964 1.00 59.75 98 ARG A CA 1
ATOM 806 C C . ARG A 1 98 ? -19.368 -1.385 -5.641 1.00 59.75 98 ARG A C 1
ATOM 808 O O . ARG A 1 98 ? -20.114 -2.044 -6.362 1.00 59.75 98 ARG A O 1
ATOM 815 N N . VAL A 1 99 ? -18.837 -1.910 -4.536 1.00 57.03 99 VAL A N 1
ATOM 816 C CA . VAL A 1 99 ? -19.269 -3.246 -4.078 1.00 57.03 99 VAL A CA 1
ATOM 817 C C . VAL A 1 99 ? -19.516 -3.283 -2.569 1.00 57.03 99 VAL A C 1
ATOM 819 O O . VAL A 1 99 ? -18.601 -2.990 -1.800 1.00 57.03 99 VAL A O 1
ATOM 822 N N . PRO A 1 100 ? -20.732 -3.642 -2.110 1.00 59.44 100 PRO A N 1
ATOM 823 C CA . PRO A 1 100 ? -20.973 -3.908 -0.700 1.00 59.44 100 PRO A CA 1
ATOM 824 C C . PRO A 1 100 ? -20.090 -5.078 -0.231 1.00 59.44 100 PRO A C 1
ATOM 826 O O . PRO A 1 100 ? -20.115 -6.140 -0.866 1.00 59.44 100 PRO A O 1
ATOM 829 N N . PRO A 1 101 ? -19.368 -4.940 0.897 1.00 61.03 101 PRO A N 1
ATOM 830 C CA . PRO A 1 101 ? -18.490 -5.987 1.438 1.00 61.03 101 PRO A CA 1
ATOM 831 C C . PRO A 1 101 ? -19.242 -7.263 1.869 1.00 61.03 101 PRO A C 1
ATOM 833 O O . PRO A 1 101 ? -18.631 -8.255 2.254 1.00 61.03 101 PRO A O 1
ATOM 836 N N . GLU A 1 102 ? -20.573 -7.238 1.816 1.00 63.19 102 GLU A N 1
ATOM 837 C CA . GLU A 1 102 ? -21.476 -8.310 2.235 1.00 63.19 102 GLU A CA 1
ATOM 838 C C . GLU A 1 102 ? -21.739 -9.358 1.136 1.00 63.19 102 GLU A C 1
ATOM 840 O O . GLU A 1 102 ? -22.228 -10.446 1.435 1.00 63.19 102 GLU A O 1
ATOM 845 N N . SER A 1 103 ? -21.421 -9.070 -0.134 1.00 63.50 103 SER A N 1
ATOM 846 C CA . SER A 1 103 ? -21.654 -10.013 -1.243 1.00 63.50 103 SER A CA 1
ATOM 847 C C . SER A 1 103 ? -20.472 -10.965 -1.414 1.00 63.50 103 SER A C 1
ATOM 849 O O . SER A 1 103 ? -19.359 -10.506 -1.568 1.00 63.50 103 SER A O 1
ATOM 851 N N . SER A 1 104 ? -20.648 -12.287 -1.455 1.00 66.06 104 SER A N 1
ATOM 852 C CA . SER A 1 104 ? -19.522 -13.244 -1.589 1.00 66.06 104 SER A CA 1
ATOM 853 C C . SER A 1 104 ? -18.628 -13.041 -2.827 1.00 66.06 104 SER A C 1
ATOM 855 O O . SER A 1 104 ? -17.505 -13.536 -2.861 1.00 66.06 104 SER A O 1
ATOM 857 N N . GLU A 1 105 ? -19.115 -12.313 -3.831 1.00 66.69 105 GLU A N 1
ATOM 858 C CA . GLU A 1 105 ? -18.397 -11.952 -5.061 1.00 66.69 105 GLU A CA 1
ATOM 859 C C . GLU A 1 105 ? -17.487 -10.721 -4.889 1.00 66.69 105 GLU A C 1
ATOM 861 O O . GLU A 1 105 ? -16.656 -10.434 -5.751 1.00 66.69 105 GLU A O 1
ATOM 866 N N . TRP A 1 106 ? -17.595 -10.017 -3.756 1.00 64.69 106 TRP A N 1
ATOM 867 C CA . TRP A 1 106 ? -16.928 -8.741 -3.505 1.00 64.69 106 TRP A CA 1
ATOM 868 C C . TRP A 1 106 ? -15.405 -8.735 -3.677 1.00 64.69 106 TRP A C 1
ATOM 870 O O . TRP A 1 106 ? -14.898 -7.735 -4.188 1.00 64.69 106 TRP A O 1
ATOM 880 N N . PRO A 1 107 ? -14.642 -9.797 -3.343 1.00 65.88 107 PRO A N 1
ATOM 881 C CA . PRO A 1 107 ? -13.202 -9.759 -3.550 1.00 65.88 107 PRO A CA 1
ATOM 882 C C . PRO A 1 107 ? -12.852 -9.814 -5.036 1.00 65.88 107 PRO A C 1
ATOM 884 O O . PRO A 1 107 ? -11.895 -9.179 -5.450 1.00 65.88 107 PRO A O 1
ATOM 887 N N . ILE A 1 108 ? -13.626 -10.550 -5.840 1.00 70.38 108 ILE A N 1
ATOM 888 C CA . ILE A 1 108 ? -13.353 -10.756 -7.270 1.00 70.38 108 ILE A CA 1
ATOM 889 C C . I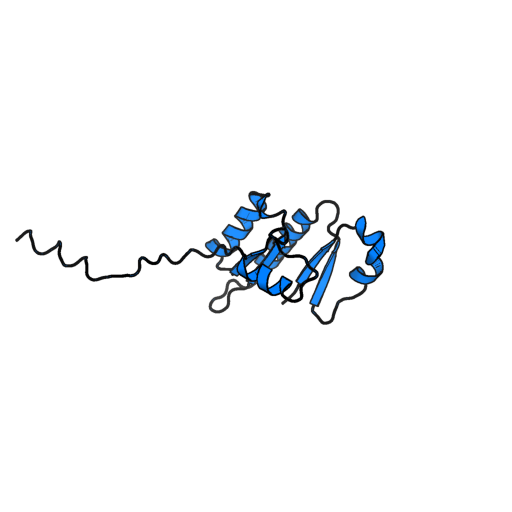LE A 1 108 ? -13.596 -9.453 -8.032 1.00 70.38 108 ILE A C 1
ATOM 891 O O . ILE A 1 108 ? -12.737 -9.007 -8.787 1.00 70.38 108 ILE A O 1
ATOM 895 N N . LEU A 1 109 ? -14.717 -8.793 -7.739 1.00 68.56 109 LEU A N 1
ATOM 896 C CA . LEU A 1 109 ? -15.107 -7.533 -8.372 1.00 68.56 109 LEU A CA 1
ATOM 897 C C . LEU A 1 109 ? -14.105 -6.394 -8.105 1.00 68.56 109 LEU A C 1
ATOM 899 O O . LEU A 1 109 ? -13.938 -5.505 -8.937 1.00 68.56 109 LEU A O 1
ATOM 903 N N . LEU A 1 110 ? -13.388 -6.433 -6.977 1.00 69.81 110 LEU A N 1
ATOM 904 C CA . LEU A 1 110 ? -12.318 -5.474 -6.685 1.00 69.81 110 LEU A CA 1
ATOM 905 C C . LEU A 1 110 ? -11.101 -5.630 -7.605 1.00 69.81 110 LEU A C 1
ATOM 907 O O . LEU A 1 110 ? -10.431 -4.639 -7.905 1.00 69.81 110 LEU A O 1
ATOM 911 N N . PHE A 1 111 ? -10.803 -6.854 -8.043 1.00 70.75 111 PHE A N 1
ATOM 912 C CA . PHE A 1 111 ? -9.677 -7.116 -8.937 1.00 70.75 111 PHE A CA 1
ATOM 913 C C . PHE A 1 111 ? -10.006 -6.802 -10.402 1.00 70.75 111 PHE A C 1
ATOM 915 O O . PHE A 1 111 ? -9.092 -6.460 -11.153 1.00 70.75 111 PHE A O 1
ATOM 922 N N . ASP A 1 112 ? -11.284 -6.823 -10.792 1.00 71.12 112 ASP A N 1
ATOM 923 C CA . ASP A 1 112 ? -11.725 -6.433 -12.139 1.00 71.12 112 ASP A CA 1
ATOM 924 C C . ASP A 1 112 ? -11.503 -4.934 -12.422 1.00 71.12 112 ASP A C 1
ATOM 926 O O . ASP A 1 112 ? -11.156 -4.550 -13.540 1.00 71.12 112 ASP A O 1
ATOM 930 N N . GLU A 1 113 ? -11.648 -4.072 -11.409 1.00 70.62 113 GLU A N 1
ATOM 931 C CA . GLU A 1 113 ? -11.432 -2.617 -11.523 1.00 70.62 113 GLU A CA 1
ATOM 932 C C . GLU A 1 113 ? -10.026 -2.157 -11.088 1.00 70.62 113 GLU A C 1
ATOM 934 O O . GLU A 1 113 ? -9.754 -0.958 -10.915 1.00 70.62 113 GLU A O 1
ATOM 939 N N . MET A 1 114 ? -9.115 -3.107 -10.891 1.00 78.81 114 MET A N 1
ATOM 940 C CA . MET A 1 114 ? -7.773 -2.845 -10.397 1.00 78.81 114 MET A CA 1
ATOM 941 C C . MET A 1 114 ? -6.968 -1.989 -11.376 1.00 78.81 114 MET A C 1
ATOM 943 O O . MET A 1 114 ? -6.883 -2.254 -12.575 1.00 78.81 114 MET A O 1
ATOM 947 N N . HIS A 1 115 ? -6.317 -0.956 -10.847 1.00 79.00 115 HIS A N 1
ATOM 948 C CA . HIS A 1 115 ? -5.404 -0.141 -11.631 1.00 79.00 115 HIS A CA 1
ATOM 949 C C . HIS A 1 115 ? -4.020 -0.788 -11.653 1.00 79.00 115 HIS A C 1
ATOM 951 O O . HIS A 1 115 ? -3.362 -0.876 -10.617 1.00 79.00 115 HIS A O 1
ATOM 957 N N . SER A 1 116 ? -3.577 -1.201 -12.839 1.00 81.06 116 SER A N 1
ATOM 958 C CA . SER A 1 116 ? -2.188 -1.581 -13.101 1.00 81.06 116 SER A CA 1
ATOM 959 C C . SER A 1 116 ? -1.425 -0.389 -13.676 1.00 81.06 116 SER A C 1
ATOM 961 O O . SER A 1 116 ? -1.957 0.340 -14.517 1.00 81.06 116 SER A O 1
ATOM 963 N N . PHE A 1 117 ? -0.184 -0.200 -13.228 1.00 78.75 117 PHE A N 1
ATOM 964 C CA . PHE A 1 117 ? 0.718 0.827 -13.757 1.00 78.75 117 PHE A CA 1
ATOM 965 C C . PHE A 1 117 ? 1.543 0.323 -14.952 1.00 78.75 117 PHE A C 1
ATOM 967 O O . PHE A 1 117 ? 2.291 1.093 -15.560 1.00 78.75 117 PHE A O 1
ATOM 974 N N . ALA A 1 118 ? 1.357 -0.943 -15.342 1.00 71.19 118 ALA A N 1
ATOM 975 C CA . ALA A 1 118 ? 2.023 -1.533 -16.484 1.00 71.19 118 ALA A CA 1
ATOM 976 C C . ALA A 1 118 ? 1.719 -0.723 -17.747 1.00 71.19 118 ALA A C 1
ATOM 978 O O . ALA A 1 118 ? 0.570 -0.379 -18.053 1.00 71.19 118 ALA A O 1
ATOM 979 N N . ARG A 1 119 ? 2.763 -0.455 -18.536 1.00 57.16 119 ARG A N 1
ATOM 980 C CA . ARG A 1 119 ? 2.612 0.151 -19.858 1.00 57.16 119 ARG A CA 1
ATOM 981 C C . ARG A 1 119 ? 1.598 -0.689 -20.635 1.00 57.16 119 ARG A C 1
ATOM 983 O O . ARG A 1 119 ? 1.837 -1.875 -20.865 1.00 57.16 119 ARG A O 1
ATOM 990 N N . LYS A 1 120 ? 0.490 -0.081 -21.086 1.00 47.53 120 LYS A N 1
ATOM 991 C CA . LYS A 1 120 ? -0.329 -0.674 -22.150 1.00 47.53 120 LYS A CA 1
ATOM 992 C C . LYS A 1 120 ? 0.652 -0.996 -23.271 1.00 47.53 120 LYS A C 1
ATOM 994 O O . LYS A 1 120 ? 1.176 -0.072 -23.895 1.00 47.53 120 LYS A O 1
ATOM 999 N N . ARG A 1 121 ? 0.973 -2.277 -23.490 1.00 41.09 121 ARG A N 1
ATOM 1000 C CA . ARG A 1 121 ? 1.615 -2.687 -24.738 1.00 41.09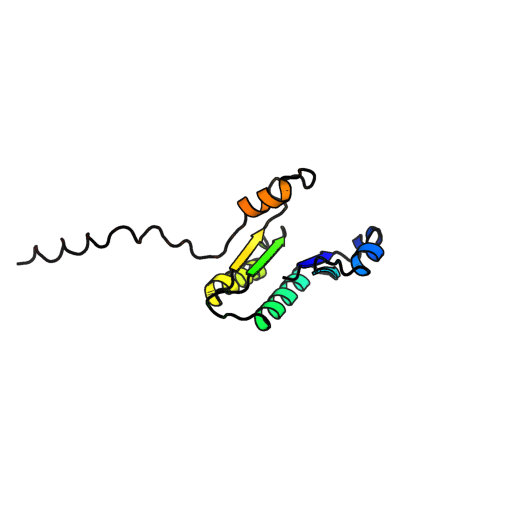 121 ARG A CA 1
ATOM 1001 C C . ARG A 1 121 ? 0.663 -2.191 -25.809 1.00 41.09 121 ARG A C 1
ATOM 1003 O O . ARG A 1 121 ? -0.470 -2.664 -25.891 1.00 41.09 121 ARG A O 1
ATOM 1010 N N . GLY A 1 122 ? 1.065 -1.125 -26.495 1.00 38.41 122 GLY A N 1
ATOM 1011 C CA . GLY A 1 122 ? 0.289 -0.585 -27.589 1.00 38.41 122 GLY A CA 1
ATOM 1012 C C . GLY A 1 122 ? -0.009 -1.746 -28.519 1.00 38.41 122 GLY A C 1
ATOM 1013 O O . GLY A 1 122 ? 0.890 -2.512 -28.863 1.00 38.41 122 GLY A O 1
ATOM 1014 N N . ARG A 1 123 ? -1.274 -1.898 -28.901 1.00 41.12 123 ARG A N 1
ATOM 1015 C CA . ARG A 1 123 ? -1.627 -2.634 -30.113 1.00 41.12 123 ARG A CA 1
ATOM 1016 C C . ARG A 1 123 ? -1.119 -1.826 -31.314 1.00 41.12 123 ARG A C 1
ATOM 1018 O O . ARG A 1 123 ? -1.909 -1.258 -32.050 1.00 41.12 123 ARG A O 1
ATOM 1025 N N . GLU A 1 124 ? 0.196 -1.701 -31.446 1.00 46.38 124 GLU A N 1
ATOM 1026 C CA . GLU A 1 124 ? 0.880 -1.070 -32.581 1.00 46.38 124 GLU A CA 1
ATOM 1027 C C . GLU A 1 124 ? 2.010 -1.961 -33.122 1.00 46.38 124 GLU A C 1
ATOM 1029 O O . GLU A 1 124 ? 2.808 -1.520 -33.940 1.00 46.38 124 GLU A O 1
ATOM 1034 N N . ASP A 1 125 ? 2.034 -3.243 -32.742 1.00 45.12 125 ASP A N 1
ATOM 1035 C CA . ASP A 1 125 ? 2.859 -4.261 -33.410 1.00 45.12 125 ASP A CA 1
ATOM 1036 C C . ASP A 1 125 ? 2.112 -4.955 -34.571 1.00 45.12 125 ASP A C 1
ATOM 1038 O O . ASP A 1 125 ? 2.608 -5.915 -35.163 1.00 45.12 125 ASP A O 1
ATOM 1042 N N . GLU A 1 126 ? 0.934 -4.458 -34.968 1.00 47.97 126 GLU A N 1
ATOM 1043 C CA . GLU A 1 126 ? 0.299 -4.885 -36.215 1.00 47.97 126 GLU A CA 1
ATOM 1044 C C . GLU A 1 126 ? 0.845 -4.083 -37.404 1.00 47.97 126 GLU A C 1
ATOM 1046 O O . GLU A 1 126 ? 0.338 -3.026 -37.777 1.00 47.97 126 GLU A O 1
ATOM 1051 N N . ASN A 1 127 ? 1.860 -4.687 -38.034 1.00 42.25 127 ASN A N 1
ATOM 1052 C CA . ASN A 1 127 ? 2.067 -4.810 -39.484 1.00 42.25 127 ASN A CA 1
ATOM 1053 C C . ASN A 1 127 ? 3.442 -4.298 -39.985 1.00 42.25 127 ASN A C 1
ATOM 1055 O O . ASN A 1 127 ? 3.574 -3.142 -40.400 1.00 42.25 127 ASN A O 1
ATOM 1059 N N . PRO A 1 128 ? 4.471 -5.171 -40.062 1.00 44.03 128 PRO A N 1
ATOM 1060 C CA . PRO A 1 128 ? 5.781 -4.826 -40.624 1.00 44.03 128 PRO A CA 1
ATOM 1061 C C . PRO A 1 128 ? 5.758 -4.550 -42.140 1.00 44.03 128 PRO A C 1
ATOM 1063 O O . PRO A 1 128 ? 6.756 -4.101 -42.704 1.00 44.03 128 PRO A O 1
ATOM 1066 N N . THR A 1 129 ? 4.643 -4.794 -42.834 1.00 52.09 129 THR A N 1
ATOM 1067 C CA . THR A 1 129 ? 4.633 -4.862 -44.303 1.00 52.09 129 THR A CA 1
ATOM 1068 C C . THR A 1 129 ? 4.441 -3.512 -45.006 1.00 52.09 129 THR A C 1
ATOM 1070 O O . THR A 1 129 ? 4.618 -3.423 -46.217 1.00 52.09 129 THR A O 1
ATOM 1073 N N . LYS A 1 130 ? 4.167 -2.408 -44.296 1.00 45.00 130 LYS A N 1
ATOM 1074 C CA . LYS A 1 130 ? 3.976 -1.093 -44.949 1.00 45.00 130 LYS A CA 1
ATOM 1075 C C . LYS A 1 130 ? 5.250 -0.275 -45.200 1.00 45.00 130 LYS A C 1
ATOM 1077 O O . LYS A 1 130 ? 5.179 0.724 -45.907 1.00 45.00 130 LYS A O 1
ATOM 1082 N N . ARG A 1 131 ? 6.423 -0.690 -44.699 1.00 44.94 131 ARG A N 1
ATOM 1083 C CA . ARG A 1 131 ? 7.684 0.058 -44.916 1.00 44.94 131 ARG A CA 1
ATOM 1084 C C . ARG A 1 131 ? 8.408 -0.252 -46.231 1.00 44.94 131 ARG A C 1
ATOM 1086 O O . ARG A 1 131 ? 9.349 0.458 -46.560 1.00 44.94 131 ARG A O 1
ATOM 1093 N N . ARG A 1 132 ? 7.975 -1.254 -47.006 1.00 45.97 132 ARG A N 1
ATOM 1094 C CA . ARG A 1 132 ? 8.607 -1.586 -48.301 1.00 45.97 132 ARG A CA 1
ATOM 1095 C C . ARG A 1 132 ? 8.017 -0.873 -49.520 1.00 45.97 132 ARG A C 1
ATOM 1097 O O . ARG A 1 132 ? 8.673 -0.850 -50.546 1.00 45.97 132 ARG A O 1
ATOM 1104 N N . ALA A 1 133 ? 6.852 -0.237 -49.411 1.00 48.66 133 ALA A N 1
ATOM 1105 C CA . ALA A 1 133 ? 6.194 0.379 -50.570 1.00 48.66 133 ALA A CA 1
ATOM 1106 C C . ALA A 1 133 ? 6.597 1.843 -50.848 1.00 48.66 133 ALA A C 1
ATOM 1108 O O . ALA A 1 133 ? 6.109 2.422 -51.807 1.00 48.66 133 ALA A O 1
ATOM 1109 N N . VAL A 1 134 ? 7.461 2.458 -50.030 1.00 51.69 134 VAL A N 1
ATOM 1110 C CA . VAL A 1 134 ? 7.870 3.873 -50.206 1.00 51.69 134 VAL A CA 1
ATOM 1111 C C . VAL A 1 134 ? 9.312 4.002 -50.725 1.00 51.69 134 VAL A C 1
ATOM 1113 O O . VAL A 1 134 ? 9.780 5.103 -50.982 1.00 51.69 134 VAL A O 1
ATOM 1116 N N . ALA A 1 135 ? 10.028 2.887 -50.909 1.00 51.34 135 ALA A N 1
ATOM 1117 C CA . ALA A 1 135 ? 11.424 2.892 -51.360 1.00 51.34 135 ALA A CA 1
ATOM 1118 C C . ALA A 1 135 ? 11.617 2.544 -52.851 1.00 51.34 135 ALA A C 1
ATOM 1120 O O . ALA A 1 135 ? 12.752 2.568 -53.313 1.00 51.34 135 ALA A O 1
ATOM 1121 N N . GLU A 1 136 ? 10.553 2.240 -53.604 1.00 50.88 136 GLU A N 1
ATOM 1122 C CA . GLU A 1 136 ? 10.654 1.829 -55.020 1.00 50.88 136 GLU A CA 1
ATOM 1123 C C . GLU A 1 136 ? 10.068 2.836 -56.030 1.00 50.88 136 GLU A C 1
ATOM 1125 O O . GLU A 1 136 ? 10.028 2.530 -57.213 1.00 50.88 136 GLU A O 1
ATOM 1130 N N . ASP A 1 137 ? 9.683 4.050 -55.613 1.00 50.75 137 ASP A N 1
ATOM 1131 C CA . ASP A 1 137 ? 9.126 5.080 -56.523 1.00 50.75 137 ASP A CA 1
ATOM 1132 C C . ASP A 1 137 ? 10.018 6.335 -56.665 1.00 50.75 137 ASP A C 1
ATOM 1134 O O . ASP A 1 137 ? 9.550 7.438 -56.929 1.00 50.75 137 ASP A O 1
ATOM 1138 N N . GLN A 1 138 ? 11.333 6.188 -56.458 1.00 47.88 138 GLN A N 1
ATOM 1139 C CA . GLN A 1 138 ? 12.336 7.219 -56.792 1.00 47.88 138 GLN A CA 1
ATOM 1140 C C . GLN A 1 138 ? 13.479 6.658 -57.657 1.00 47.88 138 GLN A C 1
ATOM 1142 O O . GLN A 1 138 ? 14.642 7.017 -57.465 1.00 47.88 138 GLN A O 1
ATOM 1147 N N . GLY A 1 139 ? 13.145 5.748 -58.576 1.00 41.22 139 GLY A N 1
ATOM 1148 C CA . GLY A 1 139 ? 14.038 5.274 -59.639 1.00 41.22 139 GLY A CA 1
ATOM 1149 C C . GLY A 1 139 ? 13.780 6.002 -60.946 1.00 41.22 139 GLY A C 1
ATOM 1150 O O . GLY A 1 139 ? 12.604 6.008 -61.367 1.00 41.22 139 GLY A O 1
#

InterPro domains:
  IPR024768 Meiosis regulator and mRNA stability factor 1 [PTHR14379] (2-112)

Organism: Arabidopsis lyrata subsp. lyrata (NCBI:txid81972)

Radius of gyration: 21.25 Å; chains: 1; bounding box: 37×31×81 Å

Foldseek 3Di:
DAAEDEDAPVVCVVCVVPQQVDCDPVNYHYDHCPPHVPVVVLVVVVVCLVVADLDPPDAAEDEAEEQCQVVDPVSVVVLLCCCPVSVYWYKYFYLVPDDDPPDPCSVVVRVVPIDTSDPPPPPPPPDPPPPPPPPPPPD

Sequence (139 aa):
MSIWAYVDEKDVSSWGDFLCKKTWKARLYFLPGGEKPDKRMFNDILIWEKDSPVDFPEPASVVVVSDKVRCDPYFFDMLSSMDMGRHYHVYLVDPTKRVPPESSEWPILLFDEMHSFARKRGREDENPTKRRAVAEDQG